Protein AF-A0A0B8QMH7-F1 (afdb_monomer_lite)

pLDDT: mean 85.97, std 7.62, r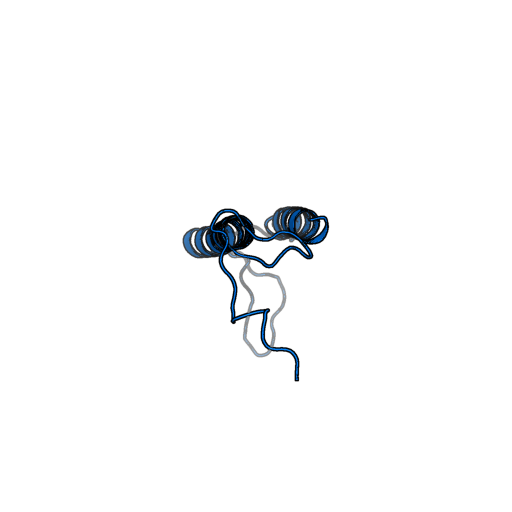ange [63.25, 94.62]

Organism: NCBI:txid1481914

Structure (mmCIF, N/CA/C/O backbone):
data_AF-A0A0B8QMH7-F1
#
_entry.id   AF-A0A0B8QMH7-F1
#
loop_
_atom_site.group_PDB
_atom_site.id
_atom_site.type_symbol
_atom_site.label_atom_id
_atom_site.label_alt_id
_atom_site.label_comp_id
_atom_site.label_asym_id
_atom_site.label_entity_id
_atom_site.label_seq_id
_atom_site.pdbx_PDB_ins_code
_atom_site.Cartn_x
_atom_site.Cartn_y
_atom_site.Cartn_z
_atom_site.occupancy
_atom_site.B_iso_or_equiv
_atom_site.auth_seq_id
_atom_site.auth_comp_id
_atom_site.auth_asym_id
_atom_site.auth_atom_id
_atom_site.pdbx_PDB_model_num
ATOM 1 N N . MET A 1 1 ? -4.119 7.562 13.622 1.00 63.25 1 MET A N 1
ATOM 2 C CA . MET A 1 1 ? -4.459 8.230 12.344 1.00 63.25 1 MET A CA 1
ATOM 3 C C . MET A 1 1 ? -3.279 8.790 11.566 1.00 63.25 1 MET A C 1
ATOM 5 O O . MET A 1 1 ? -3.275 8.611 10.354 1.00 63.25 1 MET A O 1
ATOM 9 N N . GLY A 1 2 ? -2.268 9.386 12.210 1.00 73.31 2 GLY A N 1
ATOM 10 C CA . GLY A 1 2 ? -1.066 9.862 11.502 1.00 73.31 2 GLY A CA 1
ATOM 11 C C . GLY A 1 2 ? -0.379 8.790 10.642 1.00 73.31 2 GLY A C 1
ATOM 12 O O . GLY A 1 2 ? 0.018 9.078 9.522 1.00 73.31 2 GLY A O 1
ATOM 13 N N . THR A 1 3 ? -0.344 7.534 11.101 1.00 76.56 3 THR A N 1
ATOM 14 C CA . THR A 1 3 ? 0.268 6.413 10.367 1.00 76.56 3 THR A CA 1
ATOM 15 C C . THR A 1 3 ? -0.427 6.098 9.041 1.00 76.56 3 THR A C 1
ATOM 17 O O . THR A 1 3 ? 0.249 5.887 8.044 1.00 76.56 3 THR A O 1
ATOM 20 N N . LEU A 1 4 ? -1.763 6.117 8.987 1.00 73.62 4 LEU A N 1
ATOM 21 C CA . LEU A 1 4 ? -2.503 5.835 7.748 1.00 73.62 4 LEU A CA 1
ATOM 22 C C . LEU A 1 4 ? -2.310 6.958 6.721 1.00 73.62 4 LEU A C 1
ATOM 24 O O . LEU A 1 4 ? -2.075 6.695 5.546 1.00 73.62 4 LEU A O 1
ATOM 28 N N . ILE A 1 5 ? -2.320 8.212 7.175 1.00 79.75 5 ILE A N 1
ATOM 29 C CA . ILE A 1 5 ? -2.045 9.369 6.313 1.00 79.75 5 ILE A CA 1
ATOM 30 C C . ILE A 1 5 ? -0.594 9.327 5.806 1.00 79.75 5 ILE A C 1
ATOM 32 O O . ILE A 1 5 ? -0.355 9.528 4.618 1.00 79.75 5 ILE A O 1
ATOM 36 N N . GLY A 1 6 ? 0.365 8.997 6.676 1.00 83.00 6 GLY A N 1
ATOM 37 C CA . GLY A 1 6 ? 1.773 8.832 6.309 1.00 83.00 6 GLY A CA 1
ATOM 38 C C . GLY A 1 6 ? 1.988 7.729 5.271 1.00 83.00 6 GLY A C 1
ATOM 39 O O . GLY A 1 6 ? 2.662 7.958 4.270 1.00 83.00 6 GLY A O 1
ATOM 40 N N . ILE A 1 7 ? 1.347 6.569 5.450 1.00 83.31 7 ILE A N 1
ATOM 41 C CA . ILE A 1 7 ? 1.397 5.466 4.480 1.00 83.31 7 ILE A CA 1
ATOM 42 C C . ILE A 1 7 ? 0.796 5.898 3.141 1.00 83.31 7 ILE A C 1
ATOM 44 O O . ILE A 1 7 ? 1.409 5.649 2.112 1.00 83.31 7 ILE A O 1
ATOM 48 N N . ALA A 1 8 ? -0.342 6.598 3.124 1.00 81.25 8 ALA A N 1
ATOM 49 C CA . ALA A 1 8 ? -0.953 7.066 1.878 1.00 81.25 8 ALA A CA 1
ATOM 50 C C . ALA A 1 8 ? -0.049 8.050 1.106 1.00 81.25 8 ALA A C 1
ATOM 52 O O . ALA A 1 8 ? 0.031 7.993 -0.124 1.00 81.25 8 ALA A O 1
ATOM 53 N N . ILE A 1 9 ? 0.665 8.930 1.816 1.00 85.62 9 ILE A N 1
ATOM 54 C CA . ILE A 1 9 ? 1.623 9.873 1.218 1.00 85.62 9 ILE A CA 1
ATOM 55 C C . ILE A 1 9 ? 2.832 9.128 0.641 1.00 85.62 9 ILE A C 1
ATOM 57 O O . ILE A 1 9 ? 3.209 9.380 -0.505 1.00 85.62 9 ILE A O 1
ATOM 61 N N . ILE A 1 10 ? 3.409 8.189 1.400 1.00 84.62 10 ILE A N 1
ATOM 62 C CA . ILE A 1 10 ? 4.535 7.359 0.944 1.00 84.62 10 ILE A CA 1
ATOM 63 C C . ILE A 1 10 ? 4.122 6.529 -0.273 1.00 84.62 10 ILE A C 1
ATOM 65 O O . ILE A 1 10 ? 4.822 6.511 -1.278 1.00 84.62 10 ILE A O 1
ATOM 69 N N . LEU A 1 11 ? 2.942 5.918 -0.233 1.00 83.88 11 LEU A N 1
ATOM 70 C CA . LEU A 1 11 ? 2.400 5.099 -1.312 1.00 83.88 11 LEU A CA 1
ATOM 71 C C . LEU A 1 11 ? 2.229 5.918 -2.597 1.00 83.88 11 LEU A C 1
ATOM 73 O O . LEU A 1 11 ? 2.671 5.498 -3.664 1.00 83.88 11 LEU A O 1
ATOM 77 N N . ARG A 1 12 ? 1.703 7.145 -2.500 1.00 83.94 12 ARG A N 1
ATOM 78 C CA . ARG A 1 12 ? 1.626 8.069 -3.643 1.00 83.94 12 ARG A CA 1
ATOM 79 C C . ARG A 1 12 ? 3.005 8.455 -4.192 1.00 83.94 12 ARG A C 1
ATOM 81 O O . ARG A 1 12 ? 3.125 8.731 -5.385 1.00 83.94 12 ARG A O 1
ATOM 88 N N . TRP A 1 13 ? 4.029 8.505 -3.344 1.00 85.69 13 TRP A N 1
ATOM 89 C CA . TRP A 1 13 ? 5.402 8.807 -3.750 1.00 85.69 13 TRP A CA 1
ATOM 90 C C . TRP A 1 13 ? 6.101 7.616 -4.419 1.00 85.69 13 TRP A C 1
ATOM 92 O O . TRP A 1 13 ? 6.868 7.831 -5.357 1.00 85.69 13 TRP A O 1
ATOM 102 N N . CYS A 1 14 ? 5.803 6.392 -3.977 1.00 84.44 14 CYS A N 1
ATOM 103 C CA . CYS A 1 14 ? 6.353 5.145 -4.511 1.00 84.44 14 CYS A CA 1
ATOM 104 C C . CYS A 1 14 ? 5.723 4.706 -5.841 1.00 84.44 14 CYS A C 1
ATOM 106 O O . CYS A 1 14 ? 6.365 3.988 -6.590 1.00 84.44 14 CYS A O 1
ATOM 108 N N . ILE A 1 15 ? 4.499 5.141 -6.161 1.00 83.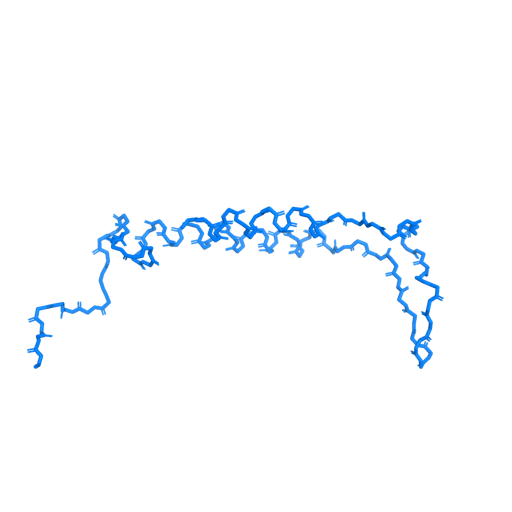94 15 ILE A N 1
ATOM 109 C CA . ILE A 1 15 ? 3.835 4.789 -7.435 1.00 83.94 15 ILE A CA 1
ATOM 110 C C . ILE A 1 15 ? 4.488 5.463 -8.653 1.00 83.94 15 ILE A C 1
ATOM 112 O O . ILE A 1 15 ? 4.297 5.020 -9.781 1.00 83.94 15 ILE A O 1
ATOM 116 N N . LYS A 1 16 ? 5.224 6.561 -8.460 1.00 83.25 16 LYS A N 1
ATOM 117 C CA . LYS A 1 16 ? 5.824 7.294 -9.577 1.00 83.25 16 LYS A CA 1
ATOM 118 C C . LYS A 1 16 ? 7.150 6.664 -9.986 1.00 83.25 16 LYS A C 1
ATOM 120 O O . LYS A 1 16 ? 8.063 6.625 -9.162 1.00 83.25 16 LYS A O 1
ATOM 125 N N . ASP A 1 17 ? 7.263 6.305 -11.262 1.00 84.19 17 ASP A N 1
ATOM 126 C CA . ASP A 1 17 ? 8.553 6.022 -11.885 1.00 84.19 17 ASP A CA 1
ATOM 127 C C . ASP A 1 17 ? 9.440 7.285 -11.877 1.00 84.19 17 ASP A C 1
ATOM 129 O O . ASP A 1 17 ? 8.969 8.413 -12.064 1.00 84.19 17 ASP A O 1
ATOM 133 N N . LYS A 1 18 ? 10.726 7.089 -11.585 1.00 84.50 18 LYS A N 1
ATOM 134 C CA . LYS A 1 18 ? 11.771 8.119 -11.507 1.00 84.50 18 LYS A CA 1
ATOM 135 C C . LYS A 1 18 ? 13.065 7.683 -12.195 1.00 84.50 18 LYS A C 1
ATOM 137 O O . LYS A 1 18 ? 14.075 8.363 -12.035 1.00 84.50 18 LYS A O 1
ATOM 142 N N . MET A 1 19 ? 13.051 6.566 -12.918 1.00 83.56 19 MET A N 1
ATOM 143 C CA . MET A 1 19 ? 14.262 5.964 -13.468 1.00 83.56 19 MET A CA 1
ATOM 144 C C . MET A 1 19 ? 14.746 6.667 -14.740 1.00 83.56 19 MET A C 1
ATOM 146 O O . MET A 1 19 ? 15.912 6.548 -15.096 1.00 83.56 19 MET A O 1
ATOM 150 N N . GLY A 1 20 ? 13.882 7.439 -15.412 1.00 87.69 20 GLY A N 1
ATOM 151 C CA . GLY A 1 20 ? 14.243 8.177 -16.631 1.00 87.69 20 GLY A CA 1
ATOM 152 C C . GLY A 1 20 ? 14.488 7.283 -17.854 1.00 87.69 20 GLY A C 1
ATOM 153 O O . GLY A 1 20 ? 14.918 7.781 -18.891 1.00 87.69 20 GLY A O 1
ATOM 154 N N . VAL A 1 21 ? 14.197 5.988 -17.729 1.00 89.38 21 VAL A N 1
ATOM 155 C CA . VAL A 1 21 ? 14.260 4.975 -18.786 1.00 89.38 21 VAL A CA 1
ATOM 156 C C . VAL A 1 21 ? 12.841 4.773 -19.334 1.00 89.38 21 VAL A C 1
ATOM 158 O O . VAL A 1 21 ? 11.899 4.755 -18.542 1.00 89.38 21 VAL A O 1
ATOM 161 N N . PRO A 1 22 ? 12.624 4.652 -20.654 1.00 90.75 22 PRO A N 1
ATOM 162 C CA . PRO A 1 22 ? 11.295 4.384 -21.203 1.00 90.75 22 PRO A CA 1
ATOM 163 C C . PRO A 1 22 ? 10.706 3.049 -20.725 1.00 90.75 22 PRO A C 1
ATOM 165 O O . PRO A 1 22 ? 11.428 2.121 -20.364 1.00 90.75 22 PRO A O 1
ATOM 168 N N . VAL A 1 23 ? 9.375 2.938 -20.736 1.00 90.00 23 VAL A N 1
ATOM 169 C CA . VAL A 1 23 ? 8.694 1.690 -20.364 1.00 90.00 23 VAL A CA 1
ATOM 170 C C . VAL A 1 23 ? 9.013 0.595 -21.385 1.00 90.00 23 VAL A C 1
ATOM 172 O O . VAL A 1 23 ? 8.828 0.794 -22.584 1.00 90.00 23 VAL A O 1
ATOM 175 N N . GLY A 1 24 ? 9.433 -0.570 -20.898 1.00 89.44 24 GLY A N 1
ATOM 176 C CA . GLY A 1 24 ? 9.814 -1.734 -21.695 1.00 89.44 24 GLY A CA 1
ATOM 177 C C . GLY A 1 24 ? 11.298 -1.802 -22.057 1.00 89.44 24 GLY A C 1
ATOM 178 O O . GLY A 1 24 ? 11.724 -2.829 -22.582 1.00 89.44 24 GLY A O 1
ATOM 179 N N . ASP A 1 25 ? 12.078 -0.762 -21.750 1.00 91.75 25 ASP A N 1
ATOM 180 C CA . ASP A 1 25 ? 13.521 -0.742 -21.992 1.00 91.75 25 ASP A CA 1
ATOM 181 C C . ASP A 1 25 ? 14.312 -1.374 -20.833 1.00 91.75 25 ASP A C 1
ATOM 183 O O . ASP A 1 25 ? 13.819 -1.552 -19.717 1.00 91.75 25 ASP A O 1
ATOM 187 N N . ASP A 1 26 ? 15.561 -1.737 -21.121 1.00 92.44 26 ASP A N 1
ATOM 188 C CA . ASP A 1 26 ? 16.502 -2.331 -20.171 1.00 92.44 26 ASP A CA 1
ATOM 189 C C . ASP A 1 26 ? 17.041 -1.293 -19.171 1.00 92.44 26 ASP A C 1
ATOM 191 O O . ASP A 1 26 ? 17.357 -0.159 -19.535 1.00 92.44 26 ASP A O 1
ATOM 195 N N . MET A 1 27 ? 17.197 -1.696 -17.909 1.00 90.81 27 MET A N 1
ATOM 196 C CA . MET A 1 27 ? 17.694 -0.846 -16.820 1.00 90.81 27 MET A CA 1
ATOM 197 C C . MET A 1 27 ? 19.221 -0.637 -16.824 1.00 90.81 27 MET A C 1
ATOM 199 O O . MET A 1 27 ? 19.760 0.014 -15.924 1.00 90.81 27 MET A O 1
ATOM 203 N N . GLY A 1 28 ? 19.938 -1.185 -17.809 1.00 89.19 28 GLY A N 1
ATOM 204 C CA . GLY A 1 28 ? 21.369 -0.981 -18.044 1.00 89.19 28 GLY A CA 1
ATOM 205 C C . GLY A 1 28 ? 22.293 -1.810 -17.151 1.00 89.19 28 GLY A C 1
ATOM 206 O O . GLY A 1 28 ? 23.510 -1.639 -17.214 1.00 89.19 28 GLY A O 1
ATOM 207 N N . HIS A 1 29 ? 21.736 -2.702 -16.330 1.00 90.06 29 HIS A N 1
ATOM 208 C CA . HIS A 1 29 ? 22.482 -3.563 -15.417 1.00 90.06 29 HIS A CA 1
ATOM 209 C C . HIS A 1 29 ? 22.125 -5.030 -15.669 1.00 90.06 29 HIS A C 1
ATOM 211 O O . HIS A 1 29 ? 20.952 -5.389 -15.763 1.00 90.06 29 HIS A O 1
ATOM 217 N N . GLU A 1 30 ? 23.150 -5.877 -15.746 1.00 94.62 30 GLU A N 1
ATOM 218 C CA . GLU A 1 30 ? 23.017 -7.322 -15.920 1.00 94.62 30 GLU A CA 1
ATOM 219 C C . GLU A 1 30 ? 23.658 -8.034 -14.728 1.00 94.62 30 GLU A C 1
ATOM 221 O O . GLU A 1 30 ? 24.810 -7.768 -14.374 1.00 94.62 30 GLU A O 1
ATOM 226 N N . TYR A 1 31 ? 22.906 -8.946 -14.117 1.00 92.19 31 TYR A N 1
ATOM 227 C CA . TYR A 1 31 ? 23.346 -9.743 -12.981 1.00 92.19 31 TYR A CA 1
ATOM 228 C C . TYR A 1 31 ? 23.166 -11.216 -13.324 1.00 92.19 31 TYR A C 1
ATOM 230 O O . TYR A 1 31 ? 22.039 -11.683 -13.452 1.00 92.19 31 TYR A O 1
ATOM 238 N N . ASP A 1 32 ? 24.273 -11.945 -13.479 1.00 94.50 32 ASP A N 1
ATOM 239 C CA . ASP A 1 32 ? 24.251 -13.392 -13.756 1.00 94.50 32 ASP A CA 1
ATOM 240 C C . ASP A 1 32 ? 23.380 -13.769 -14.977 1.00 94.50 32 ASP A C 1
ATOM 242 O O . ASP A 1 32 ? 22.561 -14.684 -14.942 1.00 94.50 32 ASP A O 1
ATOM 246 N N . GLY A 1 33 ? 23.489 -12.992 -16.062 1.00 92.38 33 GLY A N 1
ATOM 247 C CA . GLY A 1 33 ? 22.686 -13.185 -17.275 1.00 92.38 33 GLY A CA 1
ATOM 248 C C . GLY A 1 33 ? 21.224 -12.729 -17.171 1.00 92.38 33 GLY A C 1
ATOM 249 O O . GLY A 1 33 ? 20.493 -12.809 -18.159 1.00 92.38 33 GLY A O 1
ATOM 250 N N . ILE A 1 34 ? 20.779 -12.236 -16.010 1.00 93.50 34 ILE A N 1
ATOM 251 C CA . ILE A 1 34 ? 19.441 -11.675 -15.799 1.00 93.50 34 ILE A CA 1
ATOM 252 C C . ILE A 1 34 ? 19.499 -10.160 -15.969 1.00 93.50 34 ILE A C 1
ATOM 254 O O . ILE A 1 34 ? 20.364 -9.482 -15.411 1.00 93.50 34 ILE A O 1
ATOM 258 N N . ARG A 1 35 ? 18.537 -9.630 -16.723 1.00 92.44 35 ARG A N 1
ATOM 259 C CA . ARG A 1 35 ? 18.358 -8.196 -16.948 1.00 92.44 35 ARG A CA 1
ATOM 260 C C . ARG A 1 35 ? 17.014 -7.736 -16.416 1.00 92.44 35 ARG A C 1
ATOM 262 O O . ARG A 1 35 ? 16.036 -8.484 -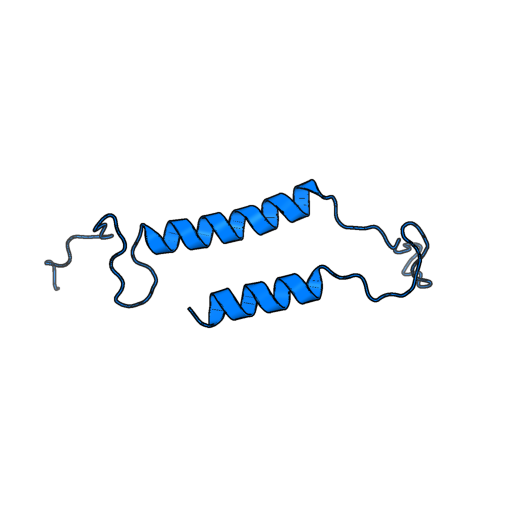16.450 1.00 92.44 35 ARG A O 1
ATOM 269 N N . GLU A 1 36 ? 16.978 -6.504 -15.930 1.00 92.19 36 GLU A N 1
ATOM 270 C CA . GLU A 1 36 ? 15.765 -5.881 -15.416 1.00 92.19 36 GLU A CA 1
ATOM 271 C C . GLU A 1 36 ? 15.157 -4.961 -16.478 1.00 92.19 36 GLU A C 1
ATOM 273 O O . GLU A 1 36 ? 15.838 -4.107 -17.043 1.00 92.19 36 GLU A O 1
ATOM 278 N N . LEU A 1 37 ? 13.866 -5.152 -16.748 1.00 92.44 37 LEU A N 1
ATOM 279 C CA . LEU A 1 37 ? 13.083 -4.333 -17.673 1.00 92.44 37 LEU A CA 1
ATOM 280 C C . LEU A 1 37 ? 12.314 -3.273 -16.887 1.00 92.44 37 LEU A C 1
ATOM 282 O O . LEU A 1 37 ? 11.676 -3.604 -15.883 1.00 92.44 37 LEU A O 1
ATOM 286 N N . ASN A 1 38 ? 12.285 -2.038 -17.386 1.00 92.38 38 ASN A N 1
ATOM 287 C CA . ASN A 1 38 ? 11.456 -0.984 -16.815 1.00 92.38 38 ASN A CA 1
ATOM 288 C C . ASN A 1 38 ? 9.984 -1.175 -17.205 1.00 92.38 38 ASN A C 1
ATOM 290 O O . ASN A 1 38 ? 9.480 -0.528 -18.117 1.00 92.38 38 ASN A O 1
ATOM 294 N N . ASN A 1 39 ? 9.280 -2.095 -16.554 1.00 90.38 39 ASN A N 1
ATOM 295 C CA . ASN A 1 39 ? 7.849 -2.281 -16.773 1.00 90.38 39 ASN A CA 1
ATOM 296 C C . ASN A 1 39 ? 7.033 -1.671 -15.636 1.00 90.38 39 ASN A C 1
ATOM 298 O O . ASN A 1 39 ? 7.303 -1.906 -14.458 1.00 90.38 39 ASN A O 1
ATOM 302 N N . ASP A 1 40 ? 5.963 -0.966 -16.004 1.00 89.44 40 ASP A N 1
ATOM 303 C CA . ASP A 1 40 ? 4.953 -0.534 -15.044 1.00 89.44 40 ASP A CA 1
ATOM 304 C C . ASP A 1 40 ? 4.342 -1.739 -14.316 1.00 89.44 40 ASP A C 1
ATOM 306 O O . ASP A 1 40 ? 4.121 -2.810 -14.896 1.00 89.44 40 ASP A O 1
ATOM 310 N N . LEU A 1 41 ? 3.976 -1.546 -13.045 1.00 88.38 41 LEU A N 1
ATOM 311 C CA . LEU A 1 41 ? 3.255 -2.576 -12.308 1.00 88.38 41 LEU A CA 1
ATOM 312 C C . LEU A 1 41 ? 1.908 -2.873 -12.990 1.00 88.38 41 LEU A C 1
ATOM 314 O O . LEU A 1 41 ? 1.198 -1.944 -13.402 1.00 88.38 41 LEU A O 1
ATOM 318 N N . PRO A 1 42 ? 1.484 -4.149 -13.045 1.00 92.38 42 PRO A N 1
ATOM 319 C CA . PRO A 1 42 ? 0.176 -4.500 -13.571 1.00 92.38 42 PRO A CA 1
ATOM 320 C C . PRO A 1 42 ? -0.933 -3.706 -12.872 1.00 92.38 42 PRO A C 1
ATOM 322 O O . PRO A 1 42 ? -1.062 -3.736 -11.647 1.00 92.38 42 PR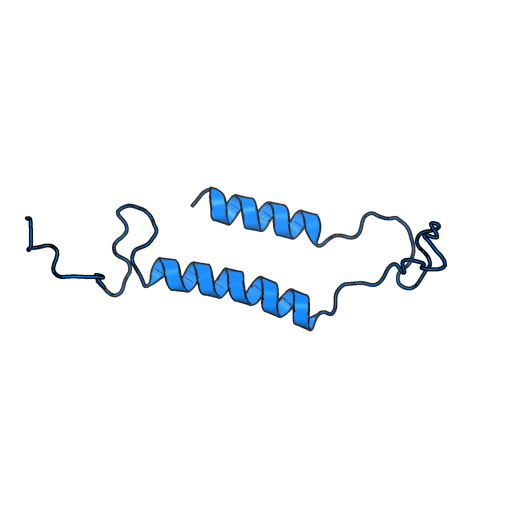O A O 1
ATOM 325 N N . LYS A 1 43 ? -1.778 -3.018 -13.650 1.00 88.88 43 LYS A N 1
ATOM 326 C CA . LYS A 1 43 ? -2.817 -2.120 -13.106 1.00 88.88 43 LYS A CA 1
ATOM 327 C C . LYS A 1 43 ? -3.728 -2.807 -12.084 1.00 88.88 43 LYS A C 1
ATOM 329 O O . LYS A 1 43 ? -4.064 -2.209 -11.068 1.00 88.88 43 LYS A O 1
ATOM 334 N N . TRP A 1 44 ? -4.087 -4.071 -12.327 1.00 93.31 44 TRP A N 1
ATOM 335 C CA . TRP A 1 44 ? -4.923 -4.859 -11.417 1.00 93.31 44 TRP A CA 1
ATOM 336 C C . TRP A 1 44 ? -4.260 -5.080 -10.051 1.00 93.31 44 TRP A C 1
ATOM 338 O O . TRP A 1 44 ? -4.943 -5.042 -9.030 1.00 93.31 44 TRP A O 1
ATOM 348 N N . TRP A 1 45 ? -2.937 -5.258 -10.025 1.00 90.69 45 TRP A N 1
ATOM 349 C CA . TRP A 1 45 ? -2.174 -5.448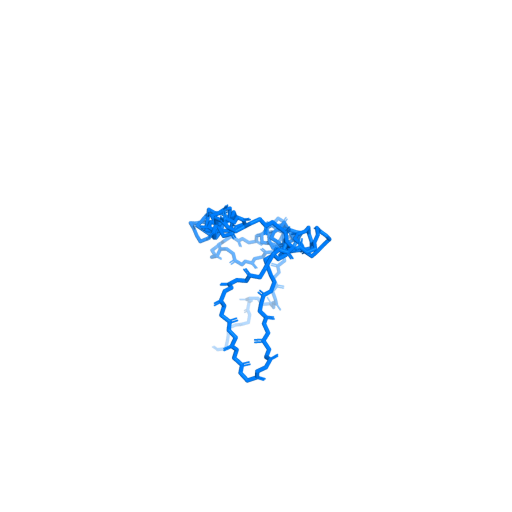 -8.797 1.00 90.69 45 TRP A CA 1
ATOM 350 C C . TRP A 1 45 ? -2.168 -4.159 -7.973 1.00 90.69 45 TRP A C 1
ATOM 352 O O . TRP A 1 45 ? -2.484 -4.174 -6.784 1.00 90.69 45 TRP A O 1
ATOM 362 N N . SER A 1 46 ? -1.933 -3.019 -8.629 1.00 88.31 46 SER A N 1
ATOM 363 C CA . SER A 1 46 ? -2.003 -1.699 -7.996 1.00 88.31 46 SER A CA 1
ATOM 364 C C . SER A 1 46 ? -3.397 -1.402 -7.434 1.00 88.31 46 SER A C 1
ATOM 366 O O . SER A 1 46 ? -3.520 -0.899 -6.318 1.00 88.31 46 SER A O 1
ATOM 368 N N . TYR A 1 47 ? -4.462 -1.753 -8.162 1.00 89.62 47 TYR A N 1
ATOM 369 C CA . TYR A 1 47 ? -5.834 -1.612 -7.665 1.00 89.62 47 TYR A CA 1
ATOM 370 C C . TYR A 1 47 ? -6.120 -2.509 -6.460 1.00 89.62 47 TYR A C 1
ATOM 372 O O . TYR A 1 47 ? -6.752 -2.046 -5.513 1.00 89.62 47 TYR A O 1
ATOM 380 N N . LEU A 1 48 ? -5.632 -3.752 -6.454 1.00 93.25 48 LEU A N 1
ATOM 381 C CA . LEU A 1 48 ? -5.785 -4.662 -5.317 1.00 93.25 48 LEU A CA 1
ATOM 382 C C . LEU A 1 48 ? -5.084 -4.116 -4.069 1.00 93.25 48 LEU A C 1
ATOM 384 O O . LEU A 1 48 ? -5.666 -4.119 -2.984 1.00 93.25 48 LEU A O 1
ATOM 388 N N . PHE A 1 49 ? -3.872 -3.584 -4.228 1.00 88.31 49 PHE A N 1
ATOM 389 C CA . PHE A 1 49 ? -3.127 -2.970 -3.132 1.00 88.31 49 PHE A CA 1
ATOM 390 C C . PHE A 1 49 ? -3.817 -1.712 -2.582 1.00 88.31 49 PHE A C 1
ATOM 392 O O . PHE A 1 49 ? -3.900 -1.517 -1.374 1.00 88.31 49 PHE A O 1
ATOM 399 N N . ILE A 1 50 ? -4.393 -0.875 -3.448 1.00 88.00 50 ILE A N 1
ATOM 400 C CA . ILE A 1 50 ? -5.215 0.264 -3.012 1.00 88.00 50 ILE A CA 1
ATOM 401 C C . ILE A 1 50 ? -6.497 -0.226 -2.313 1.00 88.00 50 ILE A C 1
ATOM 403 O O . ILE A 1 50 ? -6.916 0.342 -1.304 1.00 88.00 50 ILE A O 1
ATOM 407 N N . GLY A 1 51 ? -7.106 -1.305 -2.807 1.00 92.56 51 GLY A N 1
ATOM 408 C CA . GLY A 1 51 ? -8.293 -1.922 -2.221 1.00 92.56 51 GLY A CA 1
ATOM 409 C C . GLY A 1 51 ? -8.077 -2.402 -0.784 1.00 92.56 51 GLY A C 1
ATOM 410 O O . GLY A 1 51 ? -8.945 -2.188 0.062 1.00 92.56 51 GLY A O 1
ATOM 411 N N . THR A 1 52 ? -6.912 -2.973 -0.464 1.00 91.19 52 THR A N 1
ATOM 412 C CA . THR A 1 52 ? -6.600 -3.407 0.910 1.00 91.19 52 THR A CA 1
ATOM 413 C C . THR A 1 52 ? -6.483 -2.225 1.872 1.00 91.19 52 THR A C 1
ATOM 415 O O . THR A 1 52 ? -6.862 -2.341 3.037 1.00 91.19 52 THR A O 1
ATOM 418 N N . PHE A 1 53 ? -6.047 -1.059 1.386 1.00 87.88 53 PHE A N 1
ATOM 419 C CA . PHE A 1 53 ? -6.007 0.169 2.176 1.00 87.88 53 PHE A CA 1
ATOM 420 C C . PHE A 1 53 ? -7.415 0.666 2.530 1.00 87.88 53 PHE A C 1
ATOM 422 O O . PHE A 1 53 ? -7.689 0.997 3.686 1.00 87.88 53 PHE A O 1
ATOM 429 N N . PHE A 1 54 ? -8.337 0.659 1.561 1.00 90.69 54 PHE A N 1
ATOM 430 C CA . PHE A 1 54 ? -9.748 0.963 1.815 1.00 90.69 54 PHE A CA 1
ATOM 431 C C . PHE A 1 54 ? -10.389 -0.054 2.760 1.00 90.69 54 PHE A C 1
ATOM 433 O O . PHE A 1 54 ? -11.089 0.339 3.692 1.00 90.69 54 PHE A O 1
ATOM 440 N N . PHE A 1 55 ? -10.110 -1.344 2.568 1.00 92.88 55 PHE A N 1
ATOM 441 C CA . PHE A 1 55 ? -10.581 -2.396 3.462 1.00 92.88 55 PHE A CA 1
ATOM 442 C C . PHE A 1 55 ? -10.100 -2.166 4.899 1.00 92.88 55 PHE A C 1
ATOM 444 O O . PHE A 1 55 ? -10.911 -2.198 5.818 1.00 92.88 55 PHE A O 1
ATOM 451 N N . ALA A 1 56 ? -8.817 -1.857 5.100 1.00 90.31 56 ALA A N 1
ATOM 452 C CA . ALA A 1 56 ? -8.268 -1.564 6.420 1.00 90.31 56 ALA A CA 1
ATOM 453 C C . ALA A 1 56 ? -8.939 -0.342 7.068 1.00 90.31 56 ALA A C 1
ATOM 455 O O . ALA A 1 56 ? -9.279 -0.382 8.250 1.00 90.31 56 ALA A O 1
ATOM 456 N N . ALA A 1 57 ? -9.175 0.729 6.302 1.00 89.50 57 ALA A N 1
ATOM 457 C CA . ALA A 1 57 ? -9.864 1.918 6.800 1.00 89.50 57 ALA A CA 1
ATOM 458 C C . ALA A 1 57 ? -11.312 1.615 7.226 1.00 89.50 57 ALA A C 1
ATOM 460 O O . ALA A 1 57 ? -11.731 2.033 8.304 1.00 89.50 57 ALA A O 1
ATOM 461 N N . ILE A 1 58 ? -12.058 0.854 6.417 1.00 93.19 58 ILE A N 1
ATOM 462 C CA . ILE A 1 58 ? -13.428 0.425 6.737 1.00 93.19 58 ILE A CA 1
ATOM 463 C C . ILE A 1 58 ? -13.426 -0.496 7.959 1.00 93.19 58 ILE A C 1
ATOM 465 O O . ILE A 1 58 ? -14.211 -0.300 8.882 1.00 93.19 58 ILE A O 1
ATOM 469 N N . TYR A 1 59 ? -12.519 -1.470 8.005 1.00 92.38 59 TYR A N 1
ATOM 470 C CA . TYR A 1 59 ? -12.413 -2.413 9.111 1.00 92.38 59 TYR A CA 1
ATOM 471 C C . TYR A 1 59 ? -12.156 -1.694 10.440 1.00 92.38 59 TYR A C 1
ATOM 473 O O . TYR A 1 59 ? -12.850 -1.948 11.421 1.00 92.38 59 TYR A O 1
ATOM 481 N N . LEU A 1 60 ? -11.227 -0.734 10.455 1.00 90.44 60 LEU A N 1
ATOM 482 C CA . LEU A 1 60 ? -10.919 0.078 11.636 1.00 90.44 60 LEU A CA 1
ATOM 483 C C . LEU A 1 60 ? -12.026 1.076 12.010 1.00 90.44 60 LEU A C 1
ATOM 485 O O . LEU A 1 60 ? -12.053 1.539 13.147 1.00 90.44 60 LEU A O 1
ATOM 489 N N . ALA A 1 61 ? -12.924 1.425 11.083 1.00 90.50 61 ALA A N 1
ATOM 490 C CA . ALA A 1 61 ? -14.132 2.184 11.399 1.00 90.50 61 ALA A CA 1
ATOM 491 C C . ALA A 1 61 ? -15.196 1.292 12.064 1.00 90.50 61 ALA A C 1
ATOM 493 O O . ALA A 1 61 ? -15.878 1.707 12.998 1.00 90.50 61 ALA A O 1
ATOM 494 N N . LEU A 1 62 ? -15.345 0.051 11.599 1.00 92.25 62 LEU A N 1
ATOM 495 C CA . LEU A 1 62 ? -16.376 -0.867 12.086 1.00 92.25 62 LEU A CA 1
ATOM 496 C C . LEU A 1 62 ? -16.014 -1.518 13.427 1.00 92.25 62 LEU A C 1
ATOM 498 O O . LEU A 1 62 ? -16.879 -1.628 14.298 1.00 92.25 62 LEU A O 1
ATOM 502 N N . TYR A 1 63 ? -14.754 -1.911 13.597 1.00 90.62 63 TYR A N 1
ATOM 503 C CA . TYR A 1 63 ? -14.261 -2.693 14.729 1.00 90.62 63 TYR A CA 1
ATOM 504 C C . TYR A 1 63 ? -13.296 -1.892 15.615 1.00 90.62 63 TYR A C 1
ATOM 506 O O . TYR A 1 63 ? -12.661 -0.944 15.144 1.00 90.62 63 TYR A O 1
ATOM 514 N N . PRO A 1 64 ? -13.145 -2.268 16.899 1.00 88.88 64 PRO A N 1
ATOM 515 C CA . PRO A 1 64 ? -12.114 -1.698 17.752 1.00 88.88 64 PRO A CA 1
ATOM 516 C C . PRO A 1 64 ? -10.718 -2.013 17.200 1.00 88.88 64 PRO A C 1
ATOM 518 O O . PRO A 1 64 ? -10.448 -3.101 16.695 1.00 88.88 64 PRO A O 1
ATOM 521 N N . GLY A 1 65 ? -9.815 -1.044 17.314 1.00 83.94 65 GLY A N 1
ATOM 522 C CA . GLY A 1 65 ? -8.458 -1.143 16.759 1.00 83.94 65 GLY A CA 1
ATOM 523 C C . GLY A 1 65 ? -7.708 0.186 16.715 1.00 83.94 65 GLY A C 1
ATOM 524 O O . GLY A 1 65 ? -6.494 0.218 16.530 1.00 83.94 65 GLY A O 1
ATOM 525 N N . LEU A 1 66 ? -8.416 1.297 16.941 1.00 86.19 66 LEU A N 1
ATOM 526 C CA . LEU A 1 66 ? -7.863 2.648 16.967 1.00 86.19 66 LEU A CA 1
ATOM 527 C C . LEU A 1 66 ? -7.766 3.198 18.404 1.00 86.19 66 LEU A C 1
ATOM 529 O O . LEU A 1 66 ? -8.411 4.182 18.768 1.00 86.19 66 LEU A O 1
ATOM 533 N N . GLY A 1 67 ? -6.966 2.545 19.250 1.00 84.06 67 GLY A N 1
ATOM 534 C CA . GLY A 1 67 ? -6.852 2.906 20.669 1.00 84.06 67 GLY A CA 1
ATOM 535 C C . GLY A 1 67 ? -8.191 2.741 21.396 1.00 84.06 67 GLY A C 1
ATOM 536 O O . GLY A 1 67 ? -8.784 1.670 21.345 1.00 84.06 67 GLY A O 1
ATOM 537 N N . ASN A 1 68 ? -8.695 3.808 22.026 1.00 84.19 68 ASN A N 1
ATOM 538 C CA . ASN A 1 68 ? -9.980 3.791 22.747 1.00 84.19 68 ASN A CA 1
ATOM 539 C C . ASN A 1 68 ? -11.223 3.867 21.838 1.00 84.19 68 ASN A C 1
ATOM 541 O O . ASN A 1 68 ? -12.349 3.922 22.335 1.00 84.19 68 ASN A O 1
ATOM 545 N N . TYR A 1 69 ? -11.053 3.894 20.514 1.00 88.50 69 TYR A N 1
ATOM 546 C CA . TYR A 1 69 ? -12.179 3.847 19.590 1.00 88.50 69 TYR A CA 1
ATOM 547 C C . TYR A 1 69 ? -12.796 2.443 19.553 1.00 88.50 69 TYR A C 1
ATOM 549 O O . TYR A 1 69 ? -12.146 1.484 19.138 1.00 88.50 69 TYR A O 1
ATOM 557 N N . LYS A 1 70 ? -14.064 2.336 19.967 1.00 85.69 70 LYS A N 1
ATOM 558 C CA . LYS A 1 70 ? -14.803 1.063 20.062 1.00 85.69 70 LYS A CA 1
ATOM 559 C C . LYS A 1 70 ? -15.338 0.535 18.721 1.00 85.69 70 LYS A C 1
ATOM 561 O O . LYS A 1 70 ? -15.876 -0.566 18.684 1.00 85.69 70 LYS A O 1
ATOM 566 N N . GLY A 1 71 ? -15.196 1.299 17.637 1.00 90.06 71 GLY A N 1
ATOM 567 C CA . GLY A 1 71 ? -15.831 0.981 16.358 1.00 90.06 71 GLY A CA 1
ATOM 568 C C . GLY A 1 71 ? -17.326 1.314 16.335 1.00 90.06 71 GLY A C 1
ATOM 569 O O . GLY A 1 71 ? -17.953 1.546 17.371 1.00 90.06 71 GLY A O 1
ATOM 570 N N . LEU A 1 72 ? -17.903 1.354 15.135 1.00 91.31 72 LEU A N 1
ATOM 571 C CA . LEU A 1 72 ? -19.328 1.642 14.924 1.00 91.31 72 LEU A CA 1
ATOM 572 C C . LEU A 1 72 ? -20.251 0.481 15.315 1.00 91.31 72 LEU A C 1
ATOM 574 O O . LEU A 1 72 ? -21.412 0.714 15.637 1.00 91.31 72 LEU A O 1
ATOM 578 N N . LEU A 1 73 ? -19.755 -0.759 15.285 1.00 91.12 73 LEU A N 1
ATOM 579 C CA . LEU A 1 73 ? -20.574 -1.950 15.536 1.00 91.12 73 LEU A CA 1
ATOM 580 C C . LEU A 1 73 ? -20.660 -2.338 17.019 1.00 91.12 73 LEU A C 1
ATOM 582 O O . LEU A 1 73 ? -21.355 -3.292 17.353 1.00 91.12 73 LEU A O 1
ATOM 586 N N . GLY A 1 74 ? -19.944 -1.638 17.910 1.00 84.00 74 GLY A N 1
ATOM 587 C CA . GLY A 1 74 ? -19.924 -1.951 19.345 1.00 84.00 74 GLY A CA 1
ATOM 588 C C . GLY A 1 74 ? -19.358 -3.338 19.677 1.00 84.00 74 GLY A C 1
ATOM 589 O O . GLY A 1 74 ? -19.645 -3.878 20.742 1.00 84.00 74 GLY A O 1
ATOM 590 N N . TRP A 1 75 ? -18.583 -3.927 18.764 1.00 86.50 75 TRP A N 1
ATOM 591 C CA . TRP A 1 75 ? -18.039 -5.276 18.901 1.00 86.50 75 TRP A CA 1
ATOM 592 C C . TRP A 1 75 ? -16.942 -5.345 19.974 1.00 86.50 75 TRP A C 1
ATOM 594 O O . TRP A 1 75 ? -16.107 -4.444 20.074 1.00 86.50 75 TRP A O 1
ATOM 604 N N . THR A 1 76 ? -16.904 -6.439 20.741 1.00 82.25 76 THR A N 1
ATOM 605 C CA . THR A 1 76 ? -15.850 -6.736 21.726 1.00 82.25 76 THR A CA 1
ATOM 606 C C . THR A 1 76 ? -15.372 -8.181 21.556 1.00 82.25 76 THR A C 1
ATOM 608 O O . THR A 1 76 ? -16.149 -9.058 21.184 1.00 82.25 76 THR A O 1
ATOM 611 N N . SER A 1 77 ? -14.083 -8.443 21.802 1.00 76.19 77 SER A N 1
ATOM 612 C CA . SER A 1 77 ? -13.479 -9.770 21.598 1.00 76.19 77 SER A CA 1
ATOM 613 C C . SER A 1 77 ? -13.806 -10.790 22.698 1.00 76.19 77 SER A C 1
ATOM 615 O O . SER A 1 77 ? -13.626 -11.985 22.484 1.00 76.19 77 SER A O 1
ATOM 617 N N . SER A 1 78 ? -14.248 -10.336 23.875 1.00 72.50 78 SER A N 1
ATOM 618 C CA . SER A 1 78 ? -14.546 -11.171 25.048 1.00 72.50 78 SER A CA 1
ATOM 619 C C . SER A 1 78 ? -15.346 -10.391 26.104 1.00 72.50 78 SER A C 1
ATOM 621 O O . SER A 1 78 ? -15.409 -9.157 26.054 1.00 72.50 78 SER A O 1
ATOM 623 N N . ASP A 1 79 ? -15.966 -11.112 27.049 1.00 65.56 79 ASP A N 1
ATOM 624 C CA . ASP A 1 79 ? -16.662 -10.530 28.202 1.00 65.56 79 ASP A CA 1
ATOM 625 C C . ASP A 1 79 ? -15.657 -9.766 29.082 1.00 65.56 79 ASP A C 1
ATOM 627 O O . ASP A 1 79 ? -14.851 -10.361 29.798 1.00 65.56 79 ASP A O 1
ATOM 631 N N . GLN A 1 80 ? -15.664 -8.431 28.989 1.00 64.81 80 GLN A N 1
ATOM 632 C CA . GLN A 1 80 ? -14.724 -7.564 29.715 1.00 64.81 80 GLN A CA 1
ATOM 633 C C . GLN A 1 80 ? -15.014 -7.488 31.221 1.00 64.81 80 GLN A C 1
ATOM 635 O O . GLN A 1 80 ? -14.313 -6.788 31.948 1.00 64.81 80 GLN A O 1
ATOM 640 N N . THR A 1 81 ? -16.043 -8.198 31.686 1.00 66.00 81 THR A N 1
ATOM 641 C CA . THR A 1 81 ? -16.457 -8.256 33.090 1.00 66.00 81 THR A CA 1
ATOM 642 C C . THR A 1 81 ? -15.691 -9.319 33.887 1.00 66.00 81 THR A C 1
ATOM 644 O O . THR A 1 81 ? -15.740 -9.315 35.115 1.00 66.00 81 THR A O 1
ATOM 647 N N . VAL A 1 82 ? -14.962 -10.222 33.218 1.00 67.75 82 VAL A N 1
ATOM 648 C CA . VAL A 1 82 ? -14.149 -11.255 33.875 1.00 67.75 82 VAL A CA 1
ATOM 649 C C . VAL A 1 82 ? -12.746 -10.711 34.151 1.00 67.75 82 VAL A C 1
ATOM 651 O O . VAL A 1 82 ? -11.881 -10.702 33.277 1.00 67.75 82 VAL A O 1
ATOM 654 N N . THR A 1 83 ? -12.518 -10.264 35.383 1.00 69.81 83 THR A N 1
ATOM 655 C CA . THR A 1 83 ? -11.185 -9.961 35.924 1.00 69.81 83 THR A CA 1
ATOM 656 C C . THR A 1 83 ? -10.736 -11.122 36.812 1.00 69.81 83 THR A C 1
ATOM 658 O O . THR A 1 83 ? -11.410 -11.412 37.801 1.00 69.81 83 THR A O 1
ATOM 661 N N . THR A 1 84 ? -9.641 -11.799 36.460 1.00 67.25 84 THR A N 1
ATOM 662 C CA . THR A 1 84 ? -8.946 -12.759 37.343 1.00 67.25 84 THR A CA 1
ATOM 663 C C . THR A 1 84 ? -8.063 -12.053 38.352 1.00 67.25 84 THR A C 1
ATOM 665 O O . THR A 1 84 ? -7.399 -11.079 37.926 1.00 67.25 84 THR A O 1
#

InterPro domains:
  IPR032858 Cbb3-type cytochrome c oxidase subunit CcoP, N-terminal [PF14715] (26-70)
  IPR038414 Cbb3-type cytochrome c oxidase subunit CcoP, N-terminal domain superfamily [G3DSA:6.10.280.130] (1-81)

Foldseek 3Di:
DVVLVVVVVVLVVVQDDDLPDDAQDWSPDADPNDTDGRHHDDPVVVVVVVVVSVVVVQCVQQDPDPVPDHHPVNDDPDDPPDDD

Secondary structure (DSSP, 8-state):
-HHHHHHHHHHHHHTS--S-SPTTSEEEEEETT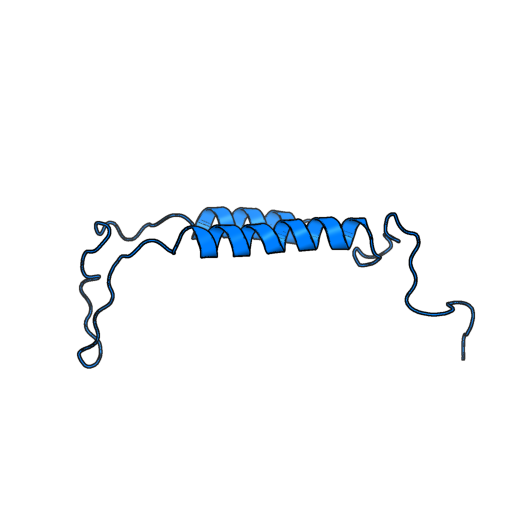EEEE-PPPPHHHHHHHHHHHHHHHHHHHHSS-BTTB--TT---SS-TT---

Radius of gyration: 21.07 Å; chains: 1; bounding box: 45×23×59 Å

Sequence (84 aa):
MGTLIGIAIILRWCIKDKMGVPVGDDMGHEYDGIRELNNDLPKWWSYLFIGTFFFAAIYLALYPGLGNYKGLLGWTSSDQTVTT